Protein AF-A0A840S2D1-F1 (afdb_monomer)

Radius of gyration: 11.08 Å; Cα contacts (8 Å, |Δi|>4): 55; chains: 1; bounding box: 29×20×26 Å

Foldseek 3Di:
DDDEDVVLVVLLVLADPVLNVQLVVQLCCCCPVVVDDSNVSSVVSVVVSCVVPVPRSVVSVD

Sequence (62 aa):
MTEPNPIVTAIVWKLDEDLREAWEERAAVLEFDAGLSRELAECLALLDLIRMRPADVLQRLN

Mean predicted aligned error: 2.78 Å

Structure (mmCIF, N/CA/C/O backbone):
data_AF-A0A840S2D1-F1
#
_entry.id   AF-A0A840S2D1-F1
#
loop_
_atom_site.group_PDB
_atom_site.id
_atom_site.type_symbol
_atom_site.label_atom_id
_atom_site.label_alt_id
_atom_site.label_comp_id
_atom_site.label_asym_id
_atom_site.label_entity_id
_atom_site.label_seq_id
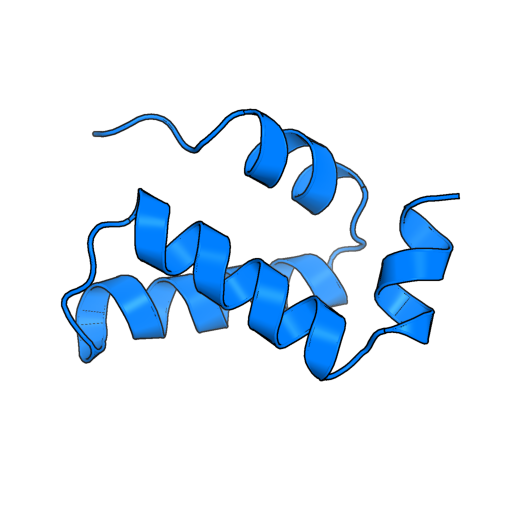_atom_site.pdbx_PDB_ins_code
_atom_site.Cartn_x
_atom_site.Cartn_y
_atom_site.Cartn_z
_atom_site.occupancy
_atom_site.B_iso_or_equiv
_atom_site.auth_seq_id
_atom_site.auth_comp_id
_atom_site.auth_asym_id
_atom_site.auth_atom_id
_atom_site.pdbx_PDB_model_num
ATOM 1 N N . MET A 1 1 ? -4.525 12.359 14.879 1.00 55.94 1 MET A N 1
ATOM 2 C CA . MET A 1 1 ? -4.256 11.735 13.570 1.00 55.94 1 MET A CA 1
ATOM 3 C C . MET A 1 1 ? -2.849 11.182 13.654 1.00 55.94 1 MET A C 1
ATOM 5 O O . MET A 1 1 ? -1.985 11.917 14.116 1.00 55.94 1 MET A O 1
ATOM 9 N N . THR A 1 2 ? -2.643 9.903 13.359 1.00 67.12 2 THR A N 1
ATOM 10 C CA . THR A 1 2 ? -1.306 9.294 13.408 1.00 67.12 2 THR A CA 1
ATOM 11 C C . THR A 1 2 ? -0.566 9.664 12.130 1.00 67.12 2 THR A C 1
ATOM 13 O O . THR A 1 2 ? -1.138 9.548 11.049 1.00 67.12 2 THR A O 1
ATOM 16 N N . GLU A 1 3 ? 0.662 10.158 12.261 1.00 74.62 3 GLU A N 1
ATOM 17 C CA . GLU A 1 3 ? 1.532 10.439 11.117 1.00 74.62 3 GLU A CA 1
ATOM 18 C C . GLU A 1 3 ? 1.875 9.126 10.385 1.00 74.62 3 GLU A C 1
ATOM 20 O O . GLU A 1 3 ? 2.155 8.128 11.061 1.00 74.62 3 GLU A O 1
ATOM 25 N N . PRO A 1 4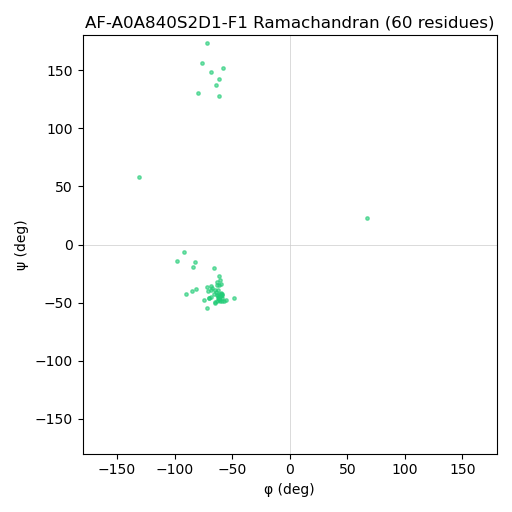 ? 1.859 9.100 9.039 1.00 77.69 4 PRO A N 1
ATOM 26 C CA . PRO A 1 4 ? 2.277 7.940 8.257 1.00 77.69 4 PRO A CA 1
ATOM 27 C C . PRO A 1 4 ? 3.719 7.530 8.555 1.00 77.69 4 PRO A C 1
ATOM 29 O O . PRO A 1 4 ? 4.576 8.361 8.877 1.00 77.69 4 PRO A O 1
ATOM 32 N N . ASN A 1 5 ? 4.020 6.244 8.381 1.00 92.69 5 ASN A N 1
ATOM 33 C CA . ASN A 1 5 ? 5.384 5.756 8.543 1.00 92.69 5 ASN A CA 1
ATOM 34 C C . ASN A 1 5 ? 6.320 6.441 7.519 1.00 92.69 5 ASN A C 1
ATOM 36 O O . ASN A 1 5 ? 6.050 6.384 6.315 1.00 92.69 5 ASN A O 1
ATOM 40 N N . PRO A 1 6 ? 7.446 7.048 7.945 1.00 94.12 6 PRO A N 1
ATOM 41 C CA . PRO A 1 6 ? 8.288 7.855 7.060 1.00 94.12 6 PRO A CA 1
ATOM 42 C C . PRO A 1 6 ? 8.881 7.064 5.887 1.00 94.12 6 PRO A C 1
ATOM 44 O O . PRO A 1 6 ? 9.133 7.640 4.829 1.00 94.12 6 PRO A O 1
ATOM 47 N N . ILE A 1 7 ? 9.080 5.750 6.041 1.00 95.12 7 ILE A N 1
ATOM 48 C CA . ILE A 1 7 ? 9.572 4.884 4.960 1.00 95.12 7 ILE A CA 1
ATOM 49 C C . ILE A 1 7 ? 8.494 4.711 3.889 1.00 95.12 7 ILE A C 1
ATOM 51 O O . ILE A 1 7 ? 8.784 4.852 2.702 1.00 95.12 7 ILE A O 1
ATOM 55 N N . VAL A 1 8 ? 7.251 4.445 4.301 1.00 95.50 8 VAL A N 1
ATOM 56 C CA . VAL A 1 8 ? 6.119 4.292 3.377 1.00 95.50 8 VAL A CA 1
ATOM 57 C C . VAL A 1 8 ? 5.910 5.589 2.602 1.00 95.50 8 VAL A C 1
ATOM 59 O O . VAL A 1 8 ? 5.879 5.560 1.373 1.00 95.50 8 VAL A O 1
ATOM 62 N N . THR A 1 9 ? 5.896 6.731 3.294 1.00 94.69 9 THR A N 1
ATOM 63 C CA . THR A 1 9 ? 5.778 8.057 2.669 1.00 94.69 9 THR A CA 1
ATOM 64 C C . THR A 1 9 ? 6.862 8.293 1.620 1.00 94.69 9 THR A C 1
ATOM 66 O O . THR A 1 9 ? 6.558 8.695 0.497 1.00 94.69 9 THR A O 1
ATOM 69 N N . ALA A 1 10 ? 8.126 8.004 1.947 1.00 95.31 10 ALA A N 1
ATOM 70 C CA . ALA A 1 10 ? 9.246 8.213 1.032 1.00 95.31 10 ALA A CA 1
ATOM 71 C C . ALA A 1 10 ? 9.149 7.358 -0.244 1.00 95.31 10 ALA A C 1
ATOM 73 O O . ALA A 1 10 ? 9.542 7.811 -1.321 1.00 95.31 10 ALA A O 1
ATOM 74 N N . ILE A 1 11 ? 8.626 6.134 -0.136 1.00 95.44 11 ILE A N 1
ATOM 75 C CA . ILE A 1 11 ? 8.430 5.237 -1.281 1.00 95.44 11 ILE A CA 1
ATOM 76 C C . ILE A 1 11 ? 7.235 5.705 -2.119 1.00 95.44 11 ILE A C 1
ATOM 78 O O . ILE A 1 11 ? 7.367 5.856 -3.332 1.00 95.44 11 ILE A O 1
ATOM 82 N N . VAL A 1 12 ? 6.097 6.003 -1.488 1.00 95.50 12 VAL A N 1
ATOM 83 C CA . VAL A 1 12 ? 4.869 6.448 -2.170 1.00 95.50 12 VAL A CA 1
ATOM 84 C C . VAL A 1 12 ? 5.079 7.760 -2.934 1.00 95.50 12 VAL A C 1
ATOM 86 O O . VAL A 1 12 ? 4.541 7.9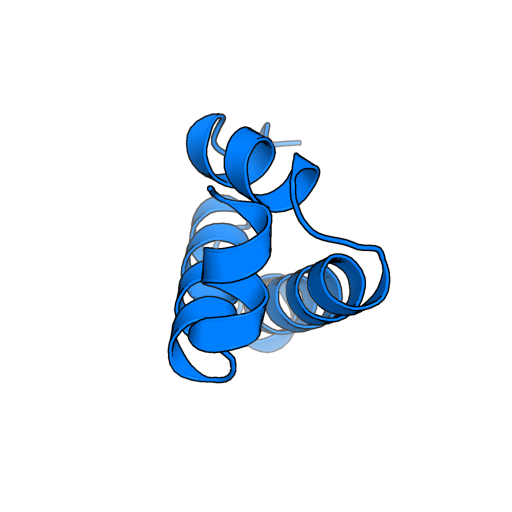45 -4.026 1.00 95.50 12 VAL A O 1
ATOM 89 N N . TRP A 1 13 ? 5.916 8.662 -2.416 1.00 95.56 13 TRP A N 1
ATOM 90 C CA . TRP A 1 13 ? 6.254 9.920 -3.090 1.00 95.56 13 TRP A CA 1
ATOM 91 C C . TRP A 1 13 ? 7.040 9.743 -4.393 1.00 95.56 13 TRP A C 1
ATOM 93 O O . TRP A 1 13 ? 7.039 10.647 -5.227 1.00 95.56 13 TRP A O 1
ATOM 103 N N . LYS A 1 14 ? 7.692 8.593 -4.593 1.00 96.56 14 LYS A N 1
ATOM 104 C CA . LYS A 1 14 ? 8.377 8.259 -5.850 1.00 96.56 14 LYS A CA 1
ATOM 105 C C . LYS A 1 14 ? 7.433 7.675 -6.902 1.00 96.56 14 LYS A C 1
ATOM 107 O O . LYS A 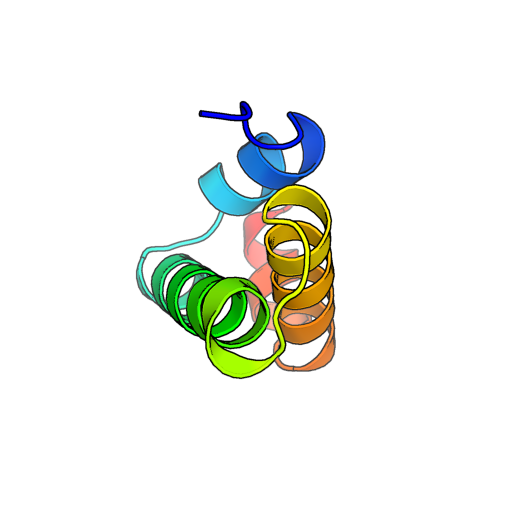1 14 ? 7.774 7.679 -8.081 1.00 96.56 14 LYS A O 1
ATOM 112 N N . LEU A 1 15 ? 6.272 7.170 -6.485 1.00 96.38 15 LEU A N 1
ATOM 113 C CA . LEU A 1 15 ? 5.271 6.603 -7.383 1.00 96.38 15 LEU A CA 1
ATOM 114 C C . LEU A 1 15 ? 4.641 7.698 -8.251 1.00 96.38 15 LEU A C 1
ATOM 116 O O . LEU A 1 15 ? 4.513 8.848 -7.815 1.00 96.38 15 LEU A O 1
ATOM 120 N N . ASP A 1 16 ? 4.246 7.325 -9.468 1.00 96.50 16 ASP A N 1
ATOM 121 C CA . ASP A 1 16 ? 3.380 8.162 -10.301 1.00 96.50 16 ASP A CA 1
ATOM 122 C C . ASP A 1 16 ? 1.945 8.196 -9.749 1.00 96.50 16 ASP A C 1
ATOM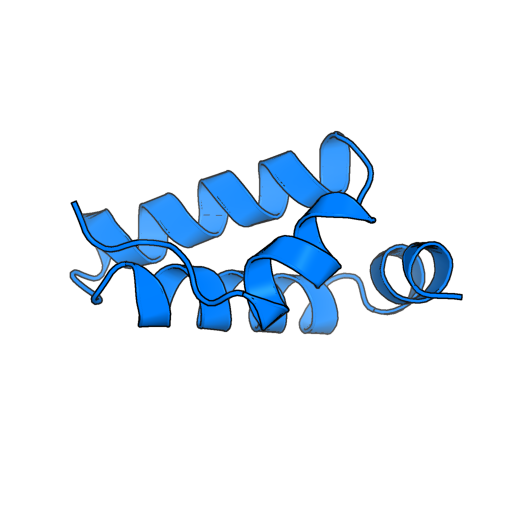 124 O O . ASP A 1 16 ? 1.629 7.532 -8.760 1.00 96.50 16 ASP A O 1
ATOM 128 N N . GLU A 1 17 ? 1.102 9.032 -10.355 1.00 96.94 17 GLU A N 1
ATOM 129 C CA . GLU A 1 17 ? -0.282 9.246 -9.922 1.00 96.94 17 GLU A CA 1
ATOM 130 C C . GLU A 1 17 ? -1.083 7.938 -9.931 1.00 96.94 17 GLU A C 1
ATOM 132 O O . GLU A 1 17 ? -1.638 7.575 -8.898 1.00 96.94 17 GLU A O 1
ATOM 137 N N . ASP A 1 18 ? -1.013 7.165 -11.019 1.00 97.12 18 ASP A N 1
ATOM 138 C CA . ASP A 1 18 ? -1.713 5.882 -11.164 1.00 97.12 18 ASP A CA 1
ATOM 139 C C . ASP A 1 18 ? -1.320 4.853 -10.084 1.00 97.12 18 ASP A C 1
ATOM 141 O O . ASP A 1 18 ? -2.157 4.117 -9.554 1.00 97.12 18 ASP A O 1
ATOM 145 N N . LEU A 1 19 ? -0.026 4.736 -9.762 1.00 97.75 19 LEU A N 1
ATOM 146 C CA . LEU A 1 19 ? 0.453 3.835 -8.708 1.00 97.75 19 LEU A CA 1
ATOM 147 C C . LEU A 1 19 ? 0.081 4.343 -7.312 1.00 97.75 19 LEU A C 1
ATOM 149 O O . LEU A 1 19 ? -0.201 3.535 -6.424 1.00 97.75 19 LEU A O 1
ATOM 153 N N . ARG A 1 20 ? 0.102 5.663 -7.106 1.00 97.56 20 ARG A N 1
ATOM 154 C CA . ARG A 1 20 ? -0.261 6.279 -5.829 1.00 97.56 20 ARG A CA 1
ATOM 155 C C . ARG A 1 20 ? -1.748 6.119 -5.543 1.00 97.56 20 ARG A C 1
ATOM 157 O O . ARG A 1 20 ? -2.077 5.694 -4.443 1.00 97.56 20 ARG A O 1
ATOM 164 N N . GLU A 1 21 ? -2.609 6.366 -6.524 1.00 97.88 21 GLU A N 1
ATOM 165 C CA . GLU A 1 21 ? -4.057 6.162 -6.411 1.00 97.88 21 GLU A CA 1
ATOM 166 C C . GLU A 1 21 ? -4.372 4.707 -6.037 1.00 97.88 21 GLU A C 1
ATOM 168 O O . GLU A 1 21 ? -5.049 4.452 -5.043 1.00 97.88 21 GLU A O 1
ATOM 173 N N . ALA A 1 22 ? -3.766 3.736 -6.732 1.00 97.81 22 ALA A N 1
ATOM 174 C CA . ALA A 1 22 ? -3.948 2.318 -6.415 1.00 97.81 22 ALA A CA 1
ATOM 175 C C . ALA A 1 22 ? -3.497 1.951 -4.984 1.00 97.81 22 ALA A C 1
ATOM 177 O O . ALA A 1 22 ? -4.080 1.067 -4.348 1.00 97.81 22 ALA A O 1
ATOM 178 N N . TRP A 1 23 ? -2.451 2.605 -4.468 1.00 98.12 23 TRP A N 1
ATOM 179 C CA . TRP A 1 23 ? -2.032 2.453 -3.075 1.00 98.12 23 TRP A CA 1
ATOM 180 C C . TRP A 1 23 ? -3.037 3.089 -2.102 1.00 98.12 23 TRP A C 1
ATOM 182 O O . TRP A 1 23 ? -3.403 2.435 -1.126 1.00 98.12 23 TRP A O 1
ATOM 192 N N . GLU A 1 24 ? -3.508 4.312 -2.368 1.00 97.88 24 GLU A N 1
AT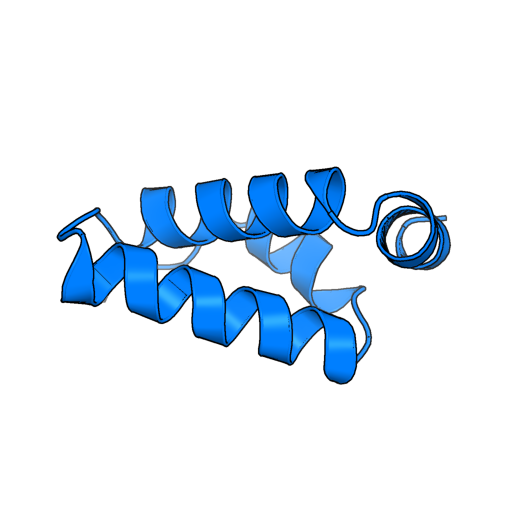OM 193 C CA . GLU A 1 24 ? -4.468 5.039 -1.523 1.00 97.88 24 GLU A CA 1
ATOM 194 C C . GLU A 1 24 ? -5.797 4.288 -1.402 1.00 97.88 24 GLU A C 1
ATOM 196 O O . GLU A 1 24 ? -6.284 4.069 -0.290 1.00 97.88 24 GLU A O 1
ATOM 201 N N . GLU A 1 25 ? -6.345 3.812 -2.522 1.00 98.06 25 GLU A N 1
ATOM 202 C CA . GLU A 1 25 ? -7.569 3.008 -2.538 1.00 98.06 25 GLU A CA 1
ATOM 203 C C . GLU A 1 25 ? -7.406 1.734 -1.705 1.00 98.06 25 GLU A C 1
ATOM 205 O O . GLU A 1 25 ? -8.259 1.388 -0.880 1.00 98.06 25 GLU A O 1
ATOM 210 N N . ARG A 1 26 ? -6.279 1.032 -1.877 1.00 98.06 26 ARG A N 1
ATOM 211 C CA . ARG A 1 26 ? -6.027 -0.209 -1.144 1.00 98.06 26 ARG A CA 1
ATOM 212 C C . ARG A 1 26 ? -5.820 0.044 0.348 1.00 98.06 26 ARG A C 1
ATOM 214 O O . ARG A 1 26 ? -6.311 -0.746 1.158 1.00 98.06 26 ARG A O 1
ATOM 221 N N . ALA A 1 27 ? -5.126 1.120 0.710 1.00 97.94 27 ALA A N 1
ATOM 222 C CA . ALA A 1 27 ? -4.935 1.526 2.096 1.00 97.94 27 ALA A CA 1
ATOM 223 C C . ALA A 1 27 ? -6.278 1.875 2.752 1.00 97.94 27 ALA A C 1
ATOM 225 O O . ALA A 1 27 ? -6.549 1.397 3.852 1.00 97.94 27 ALA A O 1
ATOM 226 N N . ALA A 1 28 ? -7.155 2.601 2.053 1.00 97.88 28 ALA A N 1
ATOM 227 C CA . ALA A 1 28 ? -8.486 2.941 2.548 1.00 97.88 28 ALA A CA 1
ATOM 228 C C . ALA A 1 28 ? -9.344 1.692 2.817 1.00 97.88 28 ALA A C 1
ATOM 230 O O . ALA A 1 28 ? -9.938 1.580 3.888 1.00 97.88 28 ALA A O 1
ATOM 231 N N . VAL A 1 29 ? -9.354 0.713 1.905 1.00 98.38 29 VAL A N 1
ATOM 232 C CA . VAL A 1 29 ? -10.058 -0.568 2.123 1.00 98.38 29 VAL A CA 1
ATOM 233 C C . VAL A 1 29 ? -9.512 -1.295 3.357 1.00 98.38 29 VAL A C 1
ATOM 235 O O . VAL A 1 29 ? -10.267 -1.806 4.183 1.00 98.38 29 VAL A O 1
ATOM 238 N N . LEU A 1 30 ? -8.188 -1.353 3.511 1.00 98.31 30 LEU A N 1
ATOM 239 C CA . LEU A 1 30 ? -7.563 -2.040 4.642 1.00 98.31 30 LEU A CA 1
ATOM 240 C C . LEU A 1 30 ? -7.811 -1.325 5.983 1.00 98.31 30 LEU A C 1
ATOM 242 O O . LEU A 1 30 ? -7.984 -1.993 7.002 1.00 98.31 30 LEU A O 1
ATOM 246 N N . GLU A 1 31 ? -7.857 0.006 5.994 1.00 98.06 31 GLU A N 1
ATOM 247 C CA . GLU A 1 31 ? -8.162 0.795 7.192 1.00 98.06 31 GLU A CA 1
ATOM 248 C C . GLU A 1 31 ? -9.641 0.679 7.575 1.00 98.06 31 GLU A C 1
ATOM 250 O O . GLU A 1 31 ? -9.966 0.297 8.700 1.00 98.06 31 GLU A O 1
ATOM 255 N N . PHE A 1 32 ? -10.547 0.984 6.645 1.00 97.56 32 PHE A N 1
ATOM 256 C CA . PHE A 1 32 ? -11.959 1.172 6.969 1.00 97.56 32 PHE A CA 1
ATOM 257 C C . PHE A 1 32 ? -12.778 -0.115 6.879 1.00 97.56 32 PHE A C 1
ATOM 259 O O . PHE A 1 32 ? -13.574 -0.379 7.780 1.00 97.56 32 PHE A O 1
ATOM 266 N N . ASP A 1 33 ? -12.564 -0.941 5.851 1.00 98.25 33 ASP A N 1
ATOM 267 C CA . ASP A 1 33 ? -13.351 -2.168 5.669 1.00 98.25 33 ASP A CA 1
ATOM 268 C C . ASP A 1 33 ? -12.774 -3.331 6.483 1.00 98.25 33 ASP A C 1
ATOM 270 O O . ASP A 1 33 ? -13.517 -4.116 7.074 1.00 98.25 33 ASP A O 1
ATOM 274 N N . ALA A 1 34 ? -11.442 -3.448 6.534 1.00 97.50 34 ALA A N 1
ATOM 275 C CA . ALA A 1 34 ? -10.764 -4.500 7.294 1.00 97.50 34 ALA A CA 1
ATOM 276 C C . ALA A 1 34 ? -10.413 -4.095 8.740 1.00 97.50 34 ALA A C 1
ATOM 278 O O . ALA A 1 34 ? -9.969 -4.945 9.516 1.00 97.50 34 ALA A O 1
ATOM 279 N N . GLY A 1 35 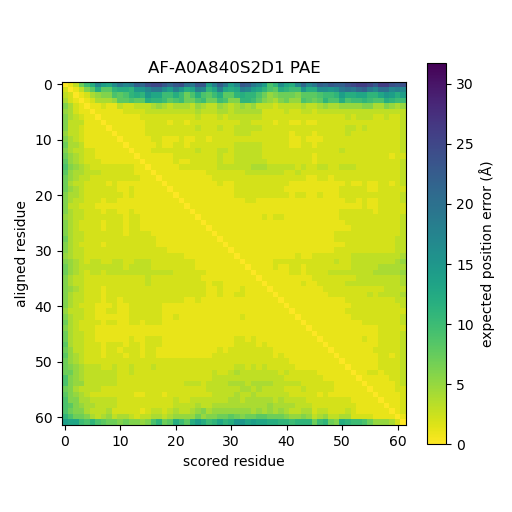? -10.627 -2.830 9.119 1.00 97.56 35 GLY A N 1
ATOM 280 C CA . GLY A 1 35 ? -10.450 -2.342 10.489 1.00 97.56 35 GLY A CA 1
ATOM 281 C C . GLY A 1 35 ? -9.001 -2.338 10.981 1.00 97.56 35 GLY A C 1
ATOM 282 O O . GLY A 1 35 ? -8.765 -2.420 12.190 1.00 97.56 35 GLY A O 1
ATOM 283 N N . LEU A 1 36 ? -8.020 -2.304 10.073 1.00 97.56 36 LEU A N 1
ATOM 284 C CA . LEU A 1 36 ? -6.610 -2.251 10.450 1.00 97.56 36 LEU A CA 1
ATOM 285 C C . LEU A 1 36 ? -6.226 -0.847 10.915 1.00 97.56 36 LEU A C 1
ATOM 287 O O . LEU A 1 36 ? -6.832 0.152 10.534 1.00 97.56 36 LEU A O 1
ATOM 291 N N . SER A 1 37 ? -5.165 -0.753 11.722 1.00 95.88 37 SER A N 1
ATOM 292 C CA . SER A 1 37 ? -4.573 0.554 11.991 1.00 95.88 37 SER A CA 1
ATOM 293 C C . SER A 1 37 ? -4.069 1.161 10.685 1.00 95.88 37 SER A C 1
ATOM 295 O O . SER A 1 37 ? -3.511 0.453 9.846 1.00 95.88 37 SER A O 1
ATOM 297 N N . ARG A 1 38 ? -4.216 2.479 10.537 1.00 95.19 38 ARG A N 1
ATOM 298 C CA . ARG A 1 38 ? -3.749 3.215 9.358 1.00 95.19 38 ARG A CA 1
ATOM 299 C C . ARG A 1 38 ? -2.310 2.871 8.967 1.00 95.19 38 ARG A C 1
ATOM 301 O O . ARG A 1 38 ? -2.051 2.561 7.814 1.00 95.19 38 ARG A O 1
ATOM 308 N N . GLU A 1 39 ? -1.392 2.836 9.936 1.00 95.25 39 GLU A N 1
ATOM 309 C CA . GLU A 1 39 ? 0.012 2.481 9.682 1.00 95.25 39 GLU A CA 1
ATOM 310 C C . GLU A 1 39 ? 0.153 1.079 9.061 1.00 95.25 39 GLU A C 1
ATOM 312 O O . GLU A 1 39 ? 0.902 0.893 8.101 1.00 95.25 39 GLU A O 1
ATOM 317 N N . LEU A 1 40 ? -0.589 0.090 9.571 1.00 96.06 40 LEU A N 1
ATOM 318 C CA . LEU A 1 40 ? -0.559 -1.270 9.037 1.00 96.06 40 LEU A CA 1
ATOM 319 C C . LEU A 1 40 ? -1.240 -1.351 7.664 1.00 96.06 40 LEU A C 1
ATOM 321 O O . LEU A 1 40 ? -0.732 -2.036 6.777 1.00 96.06 40 LEU A O 1
ATOM 325 N N . ALA A 1 41 ? -2.357 -0.648 7.479 1.00 98.06 41 ALA A N 1
ATOM 326 C CA . ALA A 1 41 ? -3.084 -0.576 6.217 1.00 98.06 41 ALA A CA 1
ATOM 327 C C . ALA A 1 41 ? -2.211 0.008 5.096 1.00 98.06 41 ALA A C 1
ATOM 329 O O . ALA A 1 41 ? -2.075 -0.608 4.040 1.00 98.06 41 ALA A O 1
ATOM 330 N N . GLU A 1 42 ? -1.547 1.135 5.357 1.00 97.62 42 GLU A N 1
ATOM 331 C CA . GLU A 1 42 ? -0.623 1.797 4.432 1.00 97.62 42 GLU A CA 1
ATOM 332 C C . GLU A 1 42 ? 0.573 0.893 4.071 1.00 97.62 42 GLU A C 1
ATOM 334 O O . GLU A 1 42 ? 0.937 0.783 2.894 1.00 97.62 42 GLU A O 1
ATOM 339 N N . CYS A 1 43 ? 1.152 0.191 5.056 1.00 97.50 43 CYS A N 1
ATOM 340 C CA . CYS A 1 43 ? 2.237 -0.770 4.831 1.00 97.50 43 CYS A CA 1
ATOM 341 C C . CYS A 1 43 ? 1.795 -1.954 3.958 1.00 97.50 43 CYS A C 1
ATOM 343 O O . CYS A 1 43 ? 2.479 -2.317 2.999 1.00 97.50 43 CYS A O 1
ATOM 345 N N . LEU A 1 44 ? 0.658 -2.574 4.285 1.00 98.19 44 LEU A N 1
ATOM 346 C CA . LEU A 1 44 ? 0.144 -3.731 3.553 1.00 98.19 44 LEU A CA 1
ATOM 347 C C . LEU A 1 44 ? -0.305 -3.357 2.141 1.00 98.19 44 LEU A C 1
ATOM 349 O O . LEU A 1 44 ? -0.048 -4.124 1.217 1.00 98.19 44 LEU A O 1
ATOM 353 N N . ALA A 1 45 ? -0.897 -2.177 1.953 1.00 98.25 45 ALA A N 1
ATOM 354 C CA . ALA A 1 45 ? -1.235 -1.656 0.634 1.00 98.25 45 ALA A CA 1
ATOM 355 C C . ALA A 1 45 ? 0.011 -1.497 -0.246 1.00 98.25 45 ALA A C 1
ATOM 357 O O . ALA A 1 45 ? -0.005 -1.885 -1.413 1.00 98.25 45 ALA A O 1
ATOM 358 N N . LEU A 1 46 ? 1.117 -0.993 0.316 1.00 97.75 46 LEU A N 1
ATOM 359 C CA . LEU A 1 46 ? 2.375 -0.858 -0.418 1.00 97.75 46 LEU A CA 1
ATOM 360 C C . LEU A 1 46 ? 2.954 -2.229 -0.802 1.00 97.75 46 LEU A C 1
ATOM 362 O O . LEU A 1 46 ? 3.387 -2.420 -1.939 1.00 9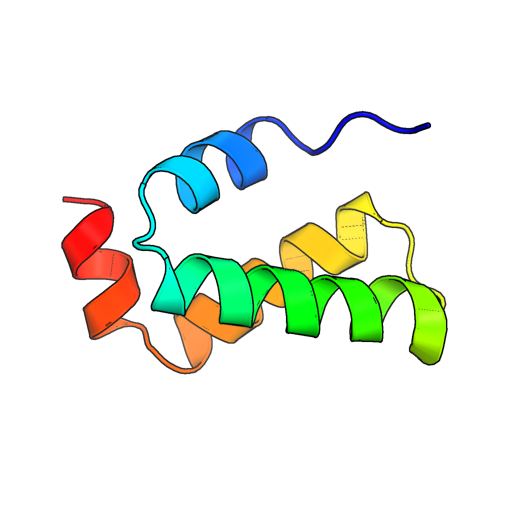7.75 46 LEU A O 1
ATOM 366 N N . LEU A 1 47 ? 2.927 -3.200 0.116 1.00 98.06 47 LEU A N 1
ATOM 367 C CA . LEU A 1 47 ? 3.363 -4.573 -0.165 1.00 98.06 47 LEU A CA 1
ATOM 368 C C . LEU A 1 47 ? 2.482 -5.253 -1.222 1.00 98.06 47 LEU A C 1
ATOM 370 O O . LEU A 1 47 ? 3.007 -5.934 -2.104 1.00 98.06 47 LEU A O 1
ATOM 374 N N . ASP A 1 48 ? 1.164 -5.049 -1.166 1.00 98.19 48 ASP A N 1
ATOM 375 C CA . ASP A 1 48 ? 0.230 -5.540 -2.180 1.00 98.19 48 ASP A CA 1
ATOM 376 C C . ASP A 1 48 ? 0.532 -4.917 -3.549 1.00 98.19 48 ASP A C 1
ATOM 378 O O . ASP A 1 48 ? 0.601 -5.642 -4.542 1.00 98.19 48 ASP A O 1
ATOM 382 N N . LEU A 1 49 ? 0.791 -3.608 -3.611 1.00 97.44 49 LEU A N 1
ATOM 383 C CA . LEU A 1 49 ? 1.136 -2.926 -4.858 1.00 97.44 49 LEU A CA 1
ATOM 384 C C . LEU A 1 49 ? 2.443 -3.464 -5.462 1.00 97.44 49 LEU A C 1
ATOM 386 O O . LEU A 1 49 ? 2.472 -3.795 -6.648 1.00 97.44 49 LEU A O 1
ATOM 390 N N . ILE A 1 50 ? 3.494 -3.639 -4.649 1.00 97.31 50 ILE A N 1
ATOM 391 C CA . ILE A 1 50 ? 4.767 -4.249 -5.077 1.00 97.31 50 ILE A CA 1
ATOM 392 C C . ILE A 1 50 ? 4.543 -5.680 -5.580 1.00 97.31 50 ILE A C 1
ATOM 394 O O . ILE A 1 50 ? 5.101 -6.070 -6.604 1.00 97.31 50 ILE A O 1
ATOM 398 N N . ARG A 1 51 ? 3.718 -6.471 -4.885 1.00 97.69 51 ARG A N 1
ATOM 399 C CA . ARG A 1 51 ? 3.411 -7.855 -5.271 1.00 97.69 51 ARG A CA 1
ATOM 400 C C . ARG A 1 51 ? 2.653 -7.930 -6.598 1.00 97.69 51 ARG A C 1
ATOM 402 O O . ARG A 1 51 ? 2.904 -8.844 -7.378 1.00 97.69 51 ARG A O 1
ATOM 409 N N . MET A 1 52 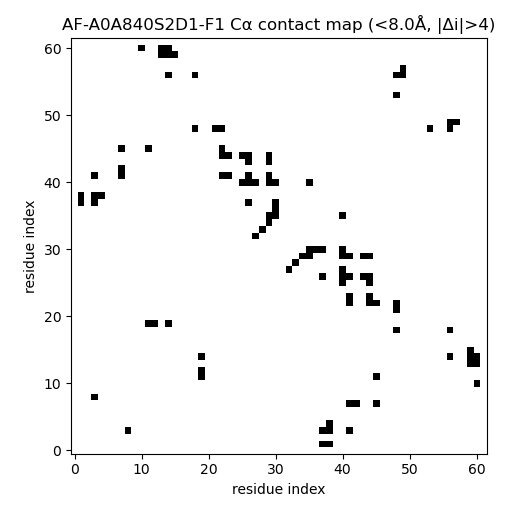? 1.713 -7.016 -6.839 1.00 97.06 52 MET A N 1
ATOM 410 C CA . MET A 1 52 ? 0.878 -7.014 -8.046 1.00 97.06 52 MET A CA 1
ATOM 411 C C . MET A 1 52 ? 1.580 -6.399 -9.257 1.00 97.06 52 MET A C 1
ATOM 413 O O . MET A 1 52 ? 1.398 -6.890 -10.369 1.00 97.06 52 MET A O 1
ATOM 417 N N . ARG A 1 53 ? 2.362 -5.329 -9.057 1.00 96.00 53 ARG A N 1
ATOM 418 C CA . ARG A 1 53 ? 3.007 -4.554 -10.132 1.00 96.00 53 ARG A CA 1
ATOM 419 C C . ARG A 1 53 ? 4.505 -4.330 -9.857 1.00 96.00 53 ARG A C 1
ATOM 421 O O . ARG A 1 53 ? 4.957 -3.186 -9.799 1.00 96.00 53 ARG A O 1
ATOM 428 N N . PRO A 1 54 ? 5.310 -5.396 -9.688 1.00 96.12 54 PRO A N 1
ATOM 429 C CA . PRO A 1 54 ? 6.699 -5.258 -9.251 1.00 96.12 54 PRO A CA 1
ATOM 430 C C . PRO A 1 54 ? 7.558 -4.458 -10.235 1.00 96.12 54 PRO A C 1
ATOM 432 O O . PRO A 1 54 ? 8.378 -3.657 -9.803 1.00 96.12 54 PRO A O 1
ATOM 435 N N . ALA A 1 55 ? 7.370 -4.638 -11.547 1.00 96.38 55 ALA A N 1
ATOM 436 C CA . ALA A 1 55 ? 8.150 -3.926 -12.560 1.00 96.38 55 ALA A CA 1
ATOM 437 C C . ALA A 1 55 ? 7.886 -2.411 -12.528 1.00 96.38 55 ALA A C 1
ATOM 439 O O . ALA A 1 55 ? 8.836 -1.634 -12.449 1.00 96.38 55 ALA A O 1
ATOM 440 N N . ASP A 1 56 ? 6.612 -2.013 -12.519 1.00 95.69 56 ASP A N 1
ATOM 441 C CA . ASP A 1 56 ? 6.195 -0.607 -12.509 1.00 95.69 56 ASP A CA 1
ATOM 442 C C . ASP A 1 56 ? 6.699 0.105 -11.253 1.00 95.69 56 ASP A C 1
ATOM 444 O O . ASP A 1 56 ? 7.279 1.186 -11.335 1.00 95.69 56 ASP A O 1
ATOM 448 N N . VAL A 1 57 ? 6.535 -0.528 -10.085 1.00 94.81 57 VAL A N 1
ATOM 449 C CA . VAL A 1 57 ? 6.994 0.044 -8.817 1.00 94.81 57 VAL A CA 1
ATOM 450 C C . VAL A 1 57 ? 8.516 0.161 -8.804 1.00 94.81 57 VAL A C 1
ATOM 452 O O . VAL A 1 57 ? 9.038 1.238 -8.532 1.00 94.81 57 VAL A O 1
ATOM 455 N N . LEU A 1 58 ? 9.250 -0.905 -9.143 1.00 92.81 58 LEU A N 1
ATOM 456 C CA . LEU A 1 58 ? 10.717 -0.881 -9.122 1.00 92.81 58 LEU A CA 1
ATOM 457 C C . LEU A 1 58 ? 11.305 0.122 -10.123 1.00 92.81 58 LEU A C 1
ATOM 459 O O . LEU A 1 58 ? 12.325 0.739 -9.825 1.00 92.81 58 LEU A O 1
ATOM 463 N N . GLN A 1 59 ? 10.656 0.350 -11.269 1.00 94.56 59 GLN A N 1
ATOM 464 C CA . GLN A 1 59 ? 11.086 1.368 -12.231 1.00 94.56 59 GLN A CA 1
ATOM 465 C C . GLN A 1 59 ? 11.075 2.785 -11.635 1.00 94.56 59 GLN A C 1
ATOM 467 O O . GLN A 1 59 ? 11.896 3.609 -12.029 1.00 94.56 59 GLN A O 1
ATOM 472 N N . ARG A 1 60 ? 10.176 3.073 -10.687 1.00 93.31 60 ARG A N 1
ATOM 473 C CA . ARG A 1 60 ? 10.094 4.373 -9.999 1.00 93.31 60 ARG A CA 1
ATOM 474 C C . ARG A 1 60 ? 11.083 4.516 -8.837 1.00 93.31 60 ARG A C 1
ATOM 476 O O . ARG A 1 60 ? 11.289 5.624 -8.342 1.00 93.31 60 ARG A O 1
ATOM 483 N N . LEU A 1 61 ? 11.668 3.409 -8.376 1.00 87.50 61 LEU A N 1
ATOM 484 C CA . LEU A 1 61 ? 12.573 3.388 -7.223 1.00 87.50 61 LEU A CA 1
ATOM 485 C C . LEU A 1 61 ? 14.061 3.414 -7.593 1.00 87.50 61 LEU A C 1
ATOM 487 O O . LEU A 1 61 ? 14.873 3.698 -6.709 1.00 87.50 61 LEU A O 1
ATOM 491 N N . ASN A 1 62 ? 14.396 3.161 -8.860 1.00 72.56 62 ASN A N 1
ATOM 492 C CA . ASN A 1 62 ? 15.738 3.341 -9.425 1.00 72.56 62 ASN A CA 1
ATOM 493 C C . ASN A 1 62 ? 16.058 4.819 -9.683 1.00 72.56 62 ASN A C 1
ATOM 495 O O . ASN A 1 62 ? 17.246 5.180 -9.532 1.00 72.56 62 ASN A O 1
#

Secondary structure (DSSP, 8-state):
-PPPPHHHHHHHTTS-HHHHHHHHHHHHIIIIIS---HHHHHHHHHHHHHHH-HHHHHHHH-

pLDDT: mean 94.36, std 7.86, range [55.94, 98.38]

Organism: NCBI:txid392593

Solvent-accessible surface area (backbone atoms only — not comparable to full-atom values): 3485 Å² total; per-residue (Å²): 134,83,79,72,52,70,69,58,52,61,54,51,71,48,42,54,70,74,60,37,48,57,30,52,56,42,16,48,46,32,25,69,77,66,64,38,55,62,65,58,12,48,52,51,19,48,52,49,46,41,73,76,40,46,67,67,51,50,66,49,72,111